Protein AF-A0A4Y2N5B3-F1 (afdb_monomer_lite)

Radius of gyration: 23.6 Å; chains: 1; bounding box: 61×52×52 Å

Secondary structure (DSSP, 8-state):
---S-GGG--TTGGGGGGG-TTS-HHHHHHHHHHHHS---S-SS-SS---SGGGS---THHHHHHT---GGGGS-TTTGGGSHHHHHHHHHHHH----THHHHHHHHHHHHHHHHHHTTTTTHHHHHHHHHHHHHHTTS----

Foldseek 3Di:
DPPPCCVPVALLNLLLVLLDPVADLVLNLLQLVLQPPDDDDDPDDPDDDPDSSSRRHYCVNCVVVVQDPPLSVPRSVCSVVDPSSVVVSVVSVPPPPPCVVVVVVVVVVVVVCVVVVVVPPDDPVVVVVVVVVVVVVPPDDDD

Organism: Araneus ventricosus (NCBI:txid182803)

Sequence (143 aa):
MILYNSWYLSGELAILSLFSNLVPDEQKSRLVLSMKKERSSSHLLEKLPLKLDDLCISHSFFETAKIEDSFLTVPVKDRPETPSYKKAAIFAKNLVCVNDVAEQAVALIKDFNSVTKNEEQSSVTSCRKAQEELQAVQLPNSP

pLDDT: mean 70.93, std 17.59, range [31.31, 94.31]

Structure (mmCIF, N/CA/C/O backbone):
data_AF-A0A4Y2N5B3-F1
#
_entry.id   AF-A0A4Y2N5B3-F1
#
loop_
_atom_site.group_PDB
_atom_site.id
_atom_site.type_symbol
_atom_site.label_atom_id
_atom_site.label_alt_id
_atom_site.label_comp_id
_atom_site.label_asym_id
_atom_site.label_entity_id
_atom_site.label_seq_id
_atom_site.pdbx_PDB_ins_code
_atom_site.Cartn_x
_atom_site.Cartn_y
_atom_site.Cartn_z
_atom_site.occupancy
_atom_site.B_iso_or_equiv
_atom_site.auth_seq_id
_atom_site.auth_comp_id
_atom_site.auth_asym_id
_atom_site.auth_atom_id
_atom_site.pdbx_PDB_model_num
ATOM 1 N N . MET A 1 1 ? -5.496 -3.265 -18.162 1.00 31.31 1 MET A N 1
ATOM 2 C CA . MET A 1 1 ? -4.128 -2.882 -18.567 1.00 31.31 1 MET A CA 1
ATOM 3 C C . MET A 1 1 ? -3.180 -3.424 -17.508 1.00 31.31 1 MET A C 1
ATOM 5 O O . MET A 1 1 ? -3.153 -2.894 -16.407 1.00 31.31 1 MET A O 1
ATOM 9 N N . ILE A 1 2 ? -2.543 -4.565 -17.777 1.00 32.66 2 ILE A N 1
ATOM 10 C CA . ILE A 1 2 ? -1.643 -5.235 -16.828 1.00 32.66 2 ILE A CA 1
ATOM 11 C C . ILE A 1 2 ? -0.268 -4.584 -17.004 1.00 32.66 2 ILE A C 1
ATOM 13 O O . ILE A 1 2 ? 0.316 -4.664 -18.082 1.00 32.66 2 ILE A O 1
ATOM 17 N N . LEU A 1 3 ? 0.185 -3.852 -15.986 1.00 41.88 3 LEU A N 1
ATOM 18 C CA . LEU A 1 3 ? 1.466 -3.142 -15.973 1.00 41.88 3 LEU A CA 1
ATOM 19 C C . LEU A 1 3 ? 2.607 -4.172 -15.969 1.00 41.88 3 LEU A C 1
ATOM 21 O O . LEU A 1 3 ? 2.911 -4.753 -14.936 1.00 41.88 3 LEU A O 1
ATOM 25 N N . TYR A 1 4 ? 3.219 -4.406 -17.131 1.00 40.88 4 TYR A N 1
ATOM 26 C CA . TYR A 1 4 ? 4.270 -5.415 -17.345 1.00 40.88 4 TYR A CA 1
ATOM 27 C C . TYR A 1 4 ? 5.654 -5.041 -16.778 1.00 40.88 4 TYR A C 1
ATOM 29 O O . TYR A 1 4 ? 6.601 -5.801 -16.934 1.00 40.88 4 TYR A O 1
ATOM 37 N N . ASN A 1 5 ? 5.781 -3.896 -16.102 1.00 43.81 5 ASN A N 1
ATOM 38 C CA . ASN A 1 5 ? 7.057 -3.372 -15.616 1.00 43.81 5 ASN A CA 1
ATOM 39 C C . ASN A 1 5 ? 7.008 -3.128 -14.103 1.00 43.81 5 ASN A C 1
ATOM 41 O O . ASN A 1 5 ? 7.141 -2.001 -13.658 1.00 43.81 5 ASN A O 1
ATOM 45 N N . SER A 1 6 ? 6.833 -4.156 -13.272 1.00 49.69 6 SER A N 1
ATOM 46 C CA . SER A 1 6 ? 6.810 -4.004 -11.801 1.00 49.69 6 SER A CA 1
ATOM 47 C C . SER A 1 6 ? 8.160 -3.618 -11.165 1.00 49.69 6 SER A C 1
ATOM 49 O O . SER A 1 6 ? 8.293 -3.666 -9.946 1.00 49.69 6 SER A O 1
ATOM 51 N N . TRP A 1 7 ? 9.160 -3.209 -11.954 1.00 48.06 7 TRP A N 1
ATOM 52 C CA . TRP A 1 7 ? 10.511 -2.852 -11.493 1.00 48.06 7 TRP A CA 1
ATOM 53 C C . TRP A 1 7 ? 10.556 -1.619 -10.578 1.00 48.06 7 TRP A C 1
ATOM 55 O O . TRP A 1 7 ? 11.557 -1.400 -9.907 1.00 48.06 7 TRP A O 1
ATOM 65 N N . TYR A 1 8 ? 9.478 -0.833 -10.521 1.00 51.44 8 TYR A N 1
ATOM 66 C CA . TYR A 1 8 ? 9.355 0.349 -9.662 1.00 51.44 8 TYR A CA 1
ATOM 67 C C . TYR A 1 8 ? 8.476 0.126 -8.425 1.00 51.44 8 TYR A C 1
ATOM 69 O O . TYR A 1 8 ? 8.298 1.049 -7.631 1.00 51.44 8 TYR A O 1
ATOM 77 N N . LEU A 1 9 ? 7.892 -1.065 -8.242 1.00 57.81 9 LEU A N 1
ATOM 78 C CA . LEU A 1 9 ? 7.003 -1.314 -7.111 1.00 57.81 9 LEU A CA 1
ATOM 79 C C . LEU A 1 9 ? 7.839 -1.627 -5.864 1.00 57.81 9 LEU A C 1
ATOM 81 O O . LEU A 1 9 ? 8.093 -2.781 -5.528 1.00 57.81 9 LEU A O 1
ATOM 85 N N . SER A 1 10 ? 8.305 -0.578 -5.188 1.00 68.81 10 SER A N 1
ATOM 86 C CA . SER A 1 10 ? 8.894 -0.719 -3.859 1.00 68.81 10 SER A CA 1
ATOM 87 C C . SER A 1 10 ? 7.814 -1.140 -2.857 1.00 68.81 10 SER A C 1
ATOM 89 O O . SER A 1 10 ? 6.630 -0.829 -3.022 1.00 68.81 10 SER A O 1
ATOM 91 N N . GLY A 1 11 ? 8.222 -1.816 -1.7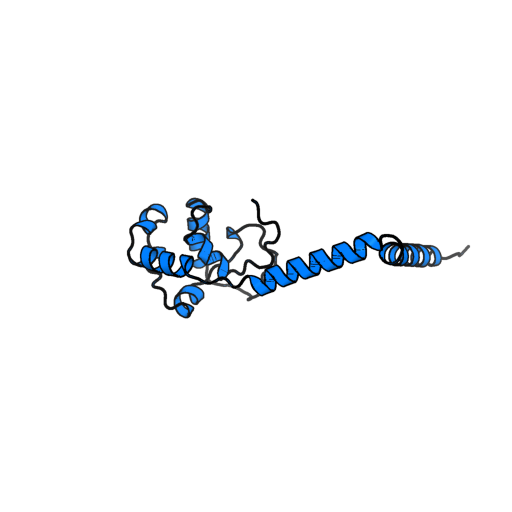79 1.00 68.69 11 GLY A N 1
ATOM 92 C CA . GLY A 1 11 ? 7.321 -2.118 -0.663 1.00 68.69 11 GLY A CA 1
ATOM 93 C C . GLY A 1 11 ? 6.655 -0.864 -0.080 1.00 68.69 11 GLY A C 1
ATOM 94 O O . GLY A 1 11 ? 5.549 -0.940 0.438 1.00 68.69 11 GLY A O 1
ATOM 95 N N . GLU A 1 12 ? 7.268 0.312 -0.226 1.00 73.50 12 GLU A N 1
ATOM 96 C CA . GLU A 1 12 ? 6.664 1.575 0.209 1.00 73.50 12 GLU A CA 1
ATOM 97 C C . GLU A 1 12 ? 5.531 2.035 -0.715 1.00 73.50 12 GLU A C 1
ATOM 99 O O . GLU A 1 12 ? 4.475 2.441 -0.235 1.00 73.50 12 GLU A O 1
ATOM 104 N N . LEU A 1 13 ? 5.686 1.905 -2.037 1.00 77.12 13 LEU A N 1
ATOM 105 C CA . LEU A 1 13 ? 4.632 2.268 -2.994 1.00 77.12 13 LEU A CA 1
ATOM 106 C C . LEU A 1 13 ? 3.497 1.243 -3.038 1.00 77.12 13 LEU A C 1
ATOM 108 O O . LEU A 1 13 ? 2.354 1.600 -3.332 1.00 77.12 13 LEU A O 1
ATOM 112 N N . ALA A 1 14 ? 3.773 -0.017 -2.690 1.00 81.12 14 ALA A N 1
ATOM 113 C CA . ALA A 1 14 ? 2.748 -1.050 -2.571 1.00 81.12 14 ALA A CA 1
ATOM 114 C C . ALA A 1 14 ? 1.647 -0.669 -1.565 1.00 81.12 14 ALA A C 1
ATOM 116 O O . ALA A 1 14 ? 0.507 -1.092 -1.731 1.00 81.12 14 ALA A O 1
ATOM 117 N N . ILE A 1 15 ? 1.923 0.200 -0.588 1.00 86.25 15 ILE A N 1
ATOM 118 C CA . ILE A 1 15 ? 0.924 0.705 0.371 1.00 86.25 15 ILE A CA 1
ATOM 119 C C . ILE A 1 15 ? -0.189 1.497 -0.317 1.00 86.25 15 ILE A C 1
ATOM 121 O O . ILE A 1 15 ? -1.348 1.409 0.092 1.00 86.25 15 ILE A O 1
ATOM 125 N N . LEU A 1 16 ? 0.116 2.211 -1.404 1.00 87.06 16 LEU A N 1
ATOM 126 C CA . LEU A 1 16 ? -0.881 2.988 -2.147 1.00 87.06 16 LEU A CA 1
ATOM 127 C C . LEU A 1 16 ? -1.988 2.101 -2.738 1.00 87.06 16 LEU A C 1
ATOM 129 O O . LEU A 1 16 ? -3.115 2.551 -2.948 1.00 87.06 16 LEU A O 1
ATOM 133 N N . SER A 1 17 ? -1.698 0.814 -2.938 1.00 88.38 17 SER A N 1
ATOM 134 C CA . SER A 1 17 ? -2.665 -0.180 -3.406 1.00 88.38 17 SER A CA 1
ATOM 135 C C . SER A 1 17 ? -3.860 -0.362 -2.452 1.00 88.38 17 SER A C 1
ATOM 137 O O . SER A 1 17 ? -4.954 -0.709 -2.904 1.00 88.38 17 SER A O 1
ATOM 139 N N . LEU A 1 18 ? -3.703 -0.036 -1.160 1.00 89.19 18 LEU A N 1
ATOM 140 C CA . LEU A 1 18 ? -4.782 -0.063 -0.162 1.00 89.19 18 LEU A CA 1
ATOM 141 C C . LEU A 1 18 ? -5.915 0.925 -0.486 1.00 89.19 18 LEU A C 1
ATOM 143 O O . LEU A 1 18 ? -7.059 0.715 -0.070 1.00 89.19 18 LEU A O 1
ATOM 147 N N . PHE A 1 19 ? -5.609 1.977 -1.245 1.00 90.12 19 PHE A N 1
ATOM 148 C CA . PHE A 1 19 ? -6.553 3.019 -1.656 1.00 90.12 19 PHE A CA 1
ATOM 149 C C . PHE A 1 19 ? -7.079 2.818 -3.082 1.00 90.12 19 PHE A C 1
ATOM 151 O O . PHE A 1 19 ? -7.905 3.594 -3.555 1.00 90.12 19 PHE A O 1
ATOM 158 N N . SER A 1 20 ? -6.620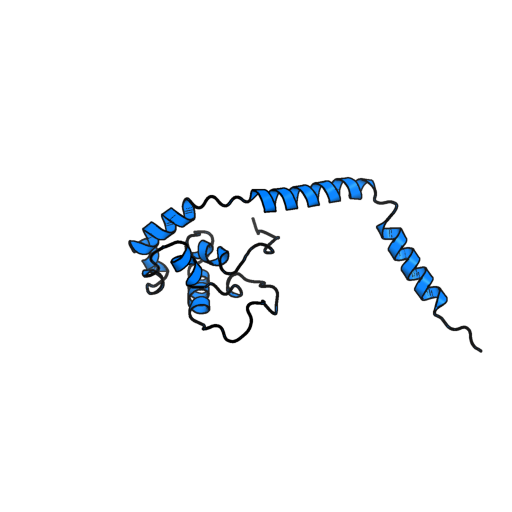 1.776 -3.781 1.00 87.25 20 SER A N 1
ATOM 159 C CA . SER A 1 20 ? -7.042 1.488 -5.150 1.00 87.25 20 SER A CA 1
ATOM 160 C C . SER A 1 20 ? -8.317 0.648 -5.186 1.00 87.25 20 SER A C 1
ATOM 162 O O . SER A 1 20 ? -8.432 -0.376 -4.510 1.00 87.25 20 SER A O 1
ATOM 164 N N . ASN A 1 21 ? -9.257 1.031 -6.051 1.00 86.81 21 ASN A N 1
ATOM 165 C CA . ASN A 1 21 ? -10.452 0.232 -6.348 1.00 86.81 21 ASN A CA 1
ATOM 166 C C . ASN A 1 21 ? -10.150 -0.965 -7.266 1.00 86.81 21 ASN A C 1
ATOM 168 O O . ASN A 1 21 ? -10.997 -1.835 -7.435 1.00 86.81 21 ASN A O 1
ATOM 172 N N . LEU A 1 22 ? -8.954 -1.016 -7.864 1.00 86.25 22 LEU A N 1
ATOM 173 C CA . LEU A 1 22 ? -8.536 -2.102 -8.758 1.00 86.25 22 LEU A CA 1
ATOM 174 C C . LEU A 1 22 ? -7.992 -3.319 -8.003 1.00 86.25 22 LEU A C 1
ATOM 176 O O . LEU A 1 22 ? -7.797 -4.373 -8.601 1.00 86.25 22 LEU A O 1
ATOM 180 N N . VAL A 1 23 ? -7.716 -3.168 -6.706 1.00 86.75 23 VAL A N 1
ATOM 181 C CA . VAL A 1 23 ? -7.156 -4.224 -5.863 1.00 86.75 23 VAL A CA 1
ATOM 182 C C . VAL A 1 23 ? -8.283 -4.814 -5.014 1.00 86.75 23 VAL A C 1
ATOM 184 O O . VAL A 1 23 ? -8.893 -4.073 -4.236 1.00 86.75 23 VAL A O 1
ATOM 187 N N . PRO A 1 24 ? -8.577 -6.120 -5.137 1.00 88.94 24 PRO A N 1
ATOM 188 C CA . PRO A 1 24 ? -9.611 -6.775 -4.344 1.00 88.94 24 PRO A CA 1
ATOM 189 C C . PRO A 1 24 ? -9.326 -6.715 -2.839 1.00 88.94 24 PRO A C 1
ATOM 191 O O . PRO A 1 24 ? -8.173 -6.759 -2.404 1.00 88.94 24 PRO A O 1
ATOM 194 N N . ASP A 1 25 ? -10.383 -6.702 -2.028 1.00 90.25 25 ASP A N 1
ATOM 195 C CA . ASP A 1 25 ? -10.273 -6.600 -0.566 1.00 90.25 25 ASP A CA 1
ATOM 196 C C . ASP A 1 25 ? -9.494 -7.753 0.073 1.00 90.25 25 ASP A C 1
ATOM 198 O O . ASP A 1 25 ? -8.800 -7.567 1.075 1.00 90.25 25 ASP A O 1
ATOM 202 N N . GLU A 1 26 ? -9.565 -8.944 -0.521 1.00 90.12 26 GLU A N 1
ATOM 203 C CA . GLU A 1 26 ? -8.792 -10.104 -0.077 1.00 90.12 26 GLU A CA 1
ATOM 204 C C . GLU A 1 26 ? -7.284 -9.843 -0.209 1.00 90.12 26 GLU A C 1
ATOM 206 O O . GLU A 1 26 ? -6.513 -10.099 0.714 1.00 90.12 26 GLU A O 1
ATOM 211 N N . GLN A 1 27 ? -6.871 -9.241 -1.324 1.00 87.56 27 GLN A N 1
ATOM 212 C CA . GLN A 1 27 ? -5.480 -8.898 -1.595 1.00 87.56 27 GLN A CA 1
ATOM 213 C C . GLN A 1 27 ? -5.000 -7.759 -0.684 1.00 87.56 27 GLN A C 1
ATOM 215 O O . GLN A 1 27 ? -3.931 -7.851 -0.086 1.00 87.56 27 GLN A O 1
ATOM 220 N N . LYS A 1 28 ? -5.837 -6.736 -0.458 1.00 89.81 28 LYS A N 1
ATOM 221 C CA . LYS A 1 28 ? -5.564 -5.680 0.539 1.00 89.81 28 LYS A CA 1
ATOM 222 C C . LYS A 1 28 ? -5.398 -6.250 1.949 1.00 89.81 28 LYS A C 1
ATOM 224 O O . LYS A 1 28 ? -4.552 -5.783 2.708 1.00 89.81 28 LYS A O 1
ATOM 229 N N . SER A 1 29 ? -6.199 -7.254 2.307 1.00 89.62 29 SER A N 1
ATOM 230 C CA . SER A 1 29 ? -6.115 -7.920 3.611 1.00 89.62 29 SER A CA 1
ATOM 231 C C . SER A 1 29 ? -4.786 -8.655 3.765 1.00 89.62 29 SER A C 1
ATOM 233 O O . SER A 1 29 ? -4.116 -8.485 4.782 1.00 89.62 29 SER A O 1
ATOM 235 N N . ARG A 1 30 ? -4.369 -9.417 2.744 1.00 87.62 30 ARG A N 1
ATOM 236 C CA . ARG A 1 30 ? -3.075 -10.121 2.735 1.00 87.62 30 ARG A CA 1
ATOM 237 C C . ARG A 1 30 ? -1.893 -9.161 2.815 1.00 87.62 30 ARG A C 1
ATOM 239 O O . ARG A 1 30 ? -0.958 -9.432 3.562 1.00 87.62 30 ARG A O 1
ATOM 246 N N . LEU A 1 31 ? -1.977 -8.016 2.143 1.00 86.44 31 LEU A N 1
ATOM 247 C CA . LEU A 1 31 ? -0.956 -6.974 2.216 1.00 86.44 31 LEU A CA 1
ATOM 248 C C . LEU A 1 31 ? -0.823 -6.382 3.632 1.00 86.44 31 LEU A C 1
ATOM 250 O O . LEU A 1 31 ? 0.276 -6.225 4.146 1.00 86.44 31 LEU A O 1
ATOM 254 N N . VAL A 1 32 ? -1.933 -6.110 4.328 1.00 87.38 32 VAL A N 1
ATOM 255 C CA . VAL A 1 32 ? -1.860 -5.655 5.733 1.00 87.38 32 VAL A CA 1
ATOM 256 C C . VAL A 1 32 ? -1.362 -6.759 6.671 1.00 87.38 32 VAL A C 1
ATOM 258 O O . VAL A 1 32 ? -0.698 -6.474 7.664 1.00 87.38 32 VAL A O 1
ATOM 261 N N . LEU A 1 33 ? -1.640 -8.027 6.370 1.00 85.44 33 LEU A N 1
ATOM 262 C CA . LEU A 1 33 ? -1.070 -9.141 7.129 1.00 85.44 33 LEU A CA 1
ATOM 263 C C . LEU A 1 33 ? 0.445 -9.262 6.921 1.00 85.44 33 LEU A C 1
ATOM 265 O O . LEU A 1 33 ? 1.152 -9.521 7.895 1.00 85.44 33 LEU A O 1
ATOM 269 N N . SER A 1 34 ? 0.951 -9.035 5.703 1.00 80.31 34 SER A N 1
ATOM 270 C CA . SER A 1 34 ? 2.397 -9.044 5.438 1.00 80.31 34 SER A CA 1
ATOM 271 C C . SER A 1 34 ? 3.120 -7.920 6.187 1.00 80.31 34 SER A C 1
ATOM 273 O O . SER A 1 34 ? 4.231 -8.134 6.657 1.00 80.31 34 SER A O 1
ATOM 275 N N . MET A 1 35 ? 2.448 -6.786 6.416 1.00 78.50 35 MET A N 1
ATOM 276 C CA . MET A 1 35 ? 2.935 -5.672 7.243 1.00 78.50 35 MET A CA 1
ATOM 277 C C . MET A 1 35 ? 3.217 -6.055 8.701 1.00 78.50 35 MET A C 1
ATOM 279 O O . MET A 1 35 ? 4.180 -5.581 9.296 1.00 78.50 35 MET A O 1
ATOM 283 N N . LYS A 1 36 ? 2.362 -6.904 9.289 1.00 70.44 36 LYS A N 1
ATOM 284 C CA . LYS A 1 36 ? 2.475 -7.344 10.692 1.00 70.44 36 LYS A CA 1
ATOM 285 C C . LYS A 1 36 ? 3.562 -8.394 10.897 1.00 70.44 36 LYS A C 1
ATOM 287 O O . LYS A 1 36 ? 3.928 -8.683 12.034 1.00 70.44 36 LYS A O 1
ATOM 292 N N . LYS A 1 37 ? 4.038 -9.011 9.816 1.00 68.62 37 LYS A N 1
ATOM 293 C CA . LYS A 1 37 ? 5.086 -10.021 9.874 1.00 68.62 37 LYS A CA 1
ATOM 294 C C . LYS A 1 37 ? 6.424 -9.300 10.028 1.00 68.62 37 LYS A C 1
ATOM 296 O O . LYS A 1 37 ? 6.984 -8.788 9.066 1.00 68.62 37 LYS A O 1
ATOM 301 N N . GLU A 1 38 ? 6.889 -9.221 11.269 1.00 52.25 38 GLU A N 1
ATOM 302 C CA . GLU A 1 38 ? 8.126 -8.545 11.649 1.00 52.25 38 GLU A CA 1
ATOM 303 C C . GLU A 1 38 ? 9.323 -9.030 10.811 1.00 52.25 38 GLU A C 1
ATOM 305 O O . GLU A 1 38 ? 9.489 -10.229 10.554 1.00 52.25 38 GLU A O 1
ATOM 310 N N . ARG A 1 39 ? 10.143 -8.074 10.351 1.00 55.25 39 ARG A N 1
ATOM 311 C CA . ARG A 1 39 ? 11.315 -8.322 9.503 1.00 55.25 39 ARG A CA 1
ATOM 312 C C . ARG A 1 39 ? 12.335 -9.173 10.253 1.00 55.25 39 ARG A C 1
ATOM 314 O O . ARG A 1 39 ? 13.141 -8.664 11.023 1.00 55.25 39 ARG A O 1
ATOM 321 N N . SER A 1 40 ? 12.365 -10.460 9.949 1.00 46.00 40 SER A N 1
ATOM 322 C CA . SER A 1 40 ? 13.562 -11.275 10.122 1.00 46.00 40 SER A CA 1
ATOM 323 C C . SER A 1 40 ? 14.323 -11.238 8.797 1.00 46.00 40 SER A C 1
ATOM 325 O O . SER A 1 40 ? 13.839 -11.740 7.791 1.00 46.00 40 SER A O 1
ATOM 327 N N . SER A 1 41 ? 15.512 -10.634 8.814 1.00 47.25 41 SER A N 1
ATOM 328 C CA . SER A 1 41 ? 16.539 -10.621 7.757 1.00 47.25 41 SER A CA 1
ATOM 329 C C . SER A 1 41 ? 16.322 -9.740 6.506 1.00 47.25 41 SER A C 1
ATOM 331 O O . SER A 1 41 ? 15.366 -9.882 5.756 1.00 47.25 41 SER A O 1
ATOM 333 N N . SER A 1 42 ? 17.316 -8.862 6.300 1.00 46.47 42 SER A N 1
ATOM 334 C CA . SER A 1 42 ? 17.760 -8.202 5.057 1.00 46.47 42 SER A CA 1
ATOM 335 C C . SER A 1 42 ? 16.800 -7.242 4.338 1.00 46.47 42 SER A C 1
ATOM 337 O O . SER A 1 42 ? 15.754 -7.608 3.824 1.00 46.47 42 SER A O 1
ATOM 339 N N . HIS A 1 43 ? 17.244 -5.993 4.161 1.00 51.06 43 HIS A N 1
ATOM 340 C CA . HIS A 1 43 ? 16.609 -4.975 3.307 1.00 51.06 43 HIS A CA 1
ATOM 341 C C . HIS A 1 43 ? 16.624 -5.313 1.801 1.00 51.06 43 HIS A C 1
ATOM 343 O O . HIS A 1 43 ? 16.154 -4.522 0.985 1.00 51.06 43 HIS A O 1
ATOM 349 N N . LEU A 1 44 ? 17.175 -6.469 1.429 1.00 52.62 44 LEU A N 1
ATOM 350 C CA . LEU A 1 44 ? 17.250 -6.962 0.065 1.00 52.62 44 LEU A CA 1
ATOM 351 C C . LEU A 1 44 ? 16.218 -8.069 -0.113 1.00 52.62 44 LEU A C 1
ATOM 353 O O . LEU A 1 44 ? 16.261 -9.087 0.573 1.00 52.62 44 LEU A O 1
ATOM 357 N N . LEU A 1 45 ? 15.302 -7.866 -1.058 1.00 57.44 45 LEU A N 1
ATOM 358 C CA . LEU A 1 45 ? 14.452 -8.938 -1.553 1.00 57.44 45 LEU A CA 1
ATOM 359 C C . LEU A 1 45 ? 15.361 -9.991 -2.200 1.00 57.44 45 LEU A C 1
ATOM 361 O O . LEU A 1 45 ? 15.926 -9.751 -3.264 1.00 57.44 45 LEU A O 1
ATOM 365 N N . GLU A 1 46 ? 15.507 -11.157 -1.566 1.00 58.34 46 GLU A N 1
ATOM 366 C CA . GLU A 1 46 ? 16.273 -12.284 -2.130 1.00 58.34 46 GLU A CA 1
ATOM 367 C C . GLU A 1 46 ? 15.680 -12.784 -3.457 1.00 58.34 46 GLU A C 1
ATOM 369 O O . GLU A 1 46 ? 16.356 -13.445 -4.245 1.00 58.34 46 GLU A O 1
ATOM 374 N N . LYS A 1 47 ? 14.401 -12.481 -3.707 1.00 62.88 47 LYS A N 1
ATOM 375 C CA . LYS A 1 47 ? 13.663 -12.857 -4.912 1.00 62.88 47 LYS A CA 1
ATOM 376 C C . LYS A 1 47 ? 12.848 -11.678 -5.422 1.00 62.88 47 LYS A C 1
ATOM 378 O O . LYS A 1 47 ? 12.266 -10.933 -4.639 1.00 62.88 47 LYS A O 1
ATOM 383 N N . LEU A 1 48 ? 12.770 -11.555 -6.745 1.00 64.88 48 LEU A N 1
ATOM 384 C CA . LEU A 1 48 ? 11.879 -10.601 -7.397 1.00 64.88 48 LEU A CA 1
ATOM 385 C C . LEU A 1 48 ? 10.421 -10.886 -6.984 1.00 64.88 48 LEU A C 1
ATOM 387 O O . LEU A 1 48 ? 9.981 -12.032 -7.106 1.00 64.88 48 LEU A O 1
ATOM 391 N N . PRO A 1 49 ? 9.675 -9.874 -6.511 1.00 66.88 49 PRO A N 1
ATOM 392 C CA . PRO A 1 49 ? 8.277 -10.036 -6.145 1.00 66.88 49 PRO A CA 1
ATOM 393 C C . PRO A 1 49 ? 7.460 -10.279 -7.417 1.00 66.88 49 PRO A C 1
ATOM 395 O O . PRO A 1 49 ? 7.515 -9.495 -8.366 1.00 66.88 49 PRO A O 1
ATOM 398 N N . LEU A 1 50 ? 6.720 -11.387 -7.452 1.00 68.44 50 LEU A N 1
ATOM 399 C CA . LEU A 1 50 ? 5.886 -11.774 -8.595 1.00 68.44 50 LEU A CA 1
ATOM 400 C C . LEU A 1 50 ? 4.430 -11.345 -8.391 1.00 68.44 50 LEU A C 1
ATOM 402 O O . LEU A 1 50 ? 3.676 -11.195 -9.353 1.00 68.44 50 LEU A O 1
ATOM 406 N N . LYS A 1 51 ? 4.026 -11.156 -7.134 1.00 72.62 51 LYS A N 1
ATOM 407 C CA . LYS A 1 51 ? 2.693 -10.729 -6.714 1.00 72.62 51 LYS A CA 1
ATOM 408 C C . LYS A 1 51 ? 2.799 -9.526 -5.784 1.00 72.62 51 LYS A C 1
ATOM 410 O O . LYS A 1 51 ? 3.788 -9.347 -5.086 1.00 72.62 51 LYS A O 1
ATOM 415 N N . LEU A 1 52 ? 1.728 -8.734 -5.718 1.00 72.69 52 LEU A N 1
ATOM 416 C CA . LEU A 1 52 ? 1.625 -7.618 -4.767 1.00 72.69 52 LEU A CA 1
ATOM 417 C C . LEU A 1 52 ? 1.818 -8.086 -3.317 1.00 72.69 52 LEU A C 1
ATOM 419 O O . LEU A 1 52 ? 2.388 -7.368 -2.513 1.00 72.69 52 LEU A O 1
ATOM 423 N N . ASP A 1 53 ? 1.367 -9.301 -3.008 1.00 72.06 53 ASP A N 1
ATOM 424 C CA . ASP A 1 53 ? 1.448 -9.885 -1.668 1.00 72.06 53 ASP A CA 1
ATOM 425 C C . ASP A 1 53 ? 2.893 -10.251 -1.279 1.00 72.06 53 ASP A C 1
ATOM 427 O O . ASP A 1 53 ? 3.193 -10.381 -0.093 1.00 72.06 53 ASP A O 1
ATOM 431 N N . ASP A 1 54 ? 3.787 -10.377 -2.269 1.00 72.06 54 ASP A N 1
ATOM 432 C CA . ASP A 1 54 ? 5.223 -10.588 -2.057 1.00 72.06 54 ASP A CA 1
ATOM 433 C C . ASP A 1 54 ? 5.929 -9.280 -1.661 1.00 72.06 54 ASP A C 1
ATOM 435 O O . ASP A 1 54 ? 7.077 -9.295 -1.216 1.00 72.06 54 ASP A O 1
ATOM 439 N N . LEU A 1 55 ? 5.257 -8.133 -1.822 1.00 73.38 55 LEU A N 1
ATOM 440 C CA . LEU A 1 55 ? 5.775 -6.845 -1.389 1.00 73.38 55 LEU A CA 1
ATOM 441 C C . LEU A 1 55 ? 5.481 -6.660 0.093 1.00 73.38 55 LEU A C 1
ATOM 443 O O . LEU A 1 55 ? 4.339 -6.512 0.531 1.00 73.38 55 LEU A O 1
ATOM 447 N N . CYS A 1 56 ? 6.552 -6.637 0.874 1.00 68.94 56 CYS A N 1
ATOM 448 C CA . CYS A 1 56 ? 6.483 -6.291 2.281 1.00 68.94 56 CYS A CA 1
ATOM 449 C C . CYS A 1 56 ? 6.252 -4.786 2.422 1.00 68.94 56 CYS A C 1
ATOM 451 O O . CYS A 1 56 ? 7.153 -3.981 2.165 1.00 68.94 56 CYS A O 1
ATOM 453 N N . ILE A 1 57 ? 5.050 -4.417 2.852 1.00 76.88 57 ILE A N 1
ATOM 454 C CA . ILE A 1 57 ? 4.722 -3.044 3.226 1.00 76.88 57 ILE A CA 1
ATOM 455 C C . ILE A 1 57 ? 5.161 -2.756 4.671 1.00 76.88 57 ILE A C 1
ATOM 457 O O . ILE A 1 57 ? 5.269 -3.666 5.488 1.00 76.88 57 ILE A O 1
ATOM 461 N N . SER A 1 58 ? 5.438 -1.492 4.993 1.00 77.38 58 SER A N 1
ATOM 462 C CA . SER A 1 58 ? 6.009 -1.063 6.280 1.00 77.38 58 SER A CA 1
ATOM 463 C C . SER A 1 58 ? 5.232 0.110 6.879 1.00 77.38 58 SER A C 1
ATOM 465 O O . SER A 1 58 ? 4.736 0.961 6.141 1.00 77.38 58 SER A O 1
ATOM 467 N N . HIS A 1 59 ? 5.173 0.197 8.216 1.00 81.06 59 HIS A N 1
ATOM 468 C CA . HIS A 1 59 ? 4.567 1.341 8.923 1.00 81.06 59 HIS A CA 1
ATOM 469 C C . HIS A 1 59 ? 5.321 2.651 8.667 1.00 81.06 59 HIS A C 1
ATOM 471 O O . HIS A 1 59 ? 4.715 3.721 8.695 1.00 81.06 59 HIS A O 1
ATOM 477 N N . SER A 1 60 ? 6.605 2.564 8.300 1.00 80.38 60 SER A N 1
ATOM 478 C CA . SER A 1 60 ? 7.466 3.717 8.009 1.00 80.38 60 SER A CA 1
ATOM 479 C C . SER A 1 60 ? 6.875 4.695 6.992 1.00 80.38 60 SER A C 1
ATOM 481 O O . SER A 1 60 ? 7.118 5.895 7.093 1.00 80.38 60 SER A O 1
ATOM 483 N N . PHE A 1 61 ? 6.071 4.226 6.033 1.00 83.00 61 PHE A N 1
ATOM 484 C CA . PHE A 1 61 ? 5.395 5.108 5.079 1.00 83.00 61 PHE A CA 1
ATOM 485 C C . PHE A 1 61 ? 4.411 6.055 5.773 1.00 83.00 61 PHE A C 1
ATOM 487 O O . PHE A 1 61 ? 4.416 7.253 5.498 1.00 83.00 61 PHE A O 1
ATOM 494 N N . PHE A 1 62 ? 3.587 5.535 6.687 1.00 86.81 62 PHE A N 1
ATOM 495 C CA . PHE A 1 62 ? 2.594 6.329 7.410 1.00 86.81 62 PHE A CA 1
ATOM 496 C C . PHE A 1 62 ? 3.267 7.312 8.370 1.00 86.81 62 PHE A C 1
ATOM 498 O O . PHE A 1 62 ? 2.872 8.475 8.425 1.00 86.81 62 PHE A O 1
ATOM 505 N N . GLU A 1 63 ? 4.340 6.884 9.038 1.00 85.88 63 GLU A N 1
ATOM 506 C CA . GLU A 1 63 ? 5.169 7.749 9.885 1.00 85.88 63 GLU A CA 1
ATOM 507 C C . GLU A 1 63 ? 5.808 8.889 9.076 1.00 85.88 63 GLU A C 1
ATOM 509 O O . GLU A 1 63 ? 5.671 10.062 9.430 1.00 85.88 63 GLU A O 1
ATOM 514 N N . THR A 1 64 ? 6.445 8.560 7.947 1.00 83.81 64 THR A N 1
ATOM 515 C CA . THR A 1 64 ? 7.125 9.534 7.075 1.00 83.81 64 THR A CA 1
ATOM 516 C C . THR A 1 64 ? 6.136 10.521 6.461 1.00 83.81 64 THR A C 1
ATOM 518 O O . THR A 1 64 ? 6.390 11.725 6.429 1.00 83.81 64 THR A O 1
ATOM 521 N N . ALA A 1 65 ? 4.979 10.031 6.013 1.00 83.56 65 ALA A N 1
ATOM 522 C CA . ALA A 1 65 ? 3.925 10.855 5.434 1.00 83.56 65 ALA A CA 1
ATOM 523 C C . ALA A 1 65 ? 3.064 11.580 6.488 1.00 83.56 65 ALA A C 1
ATOM 525 O O . ALA A 1 65 ? 2.207 12.384 6.119 1.00 83.56 65 ALA A O 1
ATOM 526 N N . LYS A 1 66 ? 3.282 11.320 7.788 1.00 87.94 66 LYS A N 1
ATOM 527 C CA . LYS A 1 66 ? 2.471 11.826 8.913 1.00 87.94 66 LYS A CA 1
ATOM 528 C C . LYS A 1 66 ? 0.975 11.536 8.743 1.00 87.94 66 LYS A C 1
ATOM 530 O O . LYS A 1 66 ? 0.123 12.385 9.013 1.00 87.94 66 LYS A O 1
ATOM 535 N N . ILE A 1 67 ? 0.662 10.332 8.273 1.00 90.31 67 ILE A N 1
ATOM 536 C CA . ILE A 1 67 ? -0.701 9.845 8.065 1.00 90.31 67 ILE A CA 1
ATOM 537 C C . ILE A 1 67 ? -1.088 8.953 9.238 1.00 90.31 67 ILE A C 1
ATOM 539 O O . ILE A 1 67 ? -0.334 8.076 9.642 1.00 90.31 67 ILE A O 1
ATOM 543 N N . GLU A 1 68 ? -2.297 9.151 9.752 1.00 91.12 68 GLU A N 1
ATOM 544 C CA . GLU A 1 68 ? -2.873 8.271 10.763 1.00 91.12 68 GLU A CA 1
ATOM 545 C C . GLU A 1 68 ? -3.212 6.896 10.160 1.00 91.12 68 GLU A C 1
ATOM 547 O O . GLU A 1 68 ? -3.966 6.805 9.188 1.00 91.12 68 GLU A O 1
ATOM 552 N N . ASP A 1 69 ? -2.701 5.824 10.761 1.00 89.94 69 ASP A N 1
ATOM 553 C CA . ASP A 1 69 ? -2.822 4.445 10.276 1.00 89.94 69 ASP A CA 1
ATOM 554 C C . ASP A 1 69 ? -3.788 3.578 11.110 1.00 89.94 69 ASP A C 1
ATOM 556 O O . ASP A 1 69 ? -3.878 2.364 10.921 1.00 89.94 69 ASP A O 1
ATOM 560 N N . SER A 1 70 ? -4.588 4.200 11.984 1.00 91.69 70 SER A N 1
ATOM 561 C CA . SER A 1 70 ? -5.552 3.523 12.869 1.00 91.69 70 SER A CA 1
ATOM 562 C C . SER A 1 70 ? -6.537 2.610 12.120 1.00 91.69 70 SER A C 1
ATOM 564 O O . SER A 1 70 ? -6.945 1.564 12.637 1.00 91.69 70 SER A O 1
ATOM 566 N N . PHE A 1 71 ? -6.851 2.933 10.860 1.00 92.19 71 PHE A N 1
ATOM 567 C CA . PHE A 1 71 ? -7.706 2.128 9.981 1.00 92.19 71 PHE A CA 1
ATOM 568 C C . PHE A 1 71 ? -7.127 0.743 9.643 1.00 92.19 71 PHE A C 1
ATOM 570 O O . PHE A 1 71 ? -7.870 -0.143 9.216 1.00 92.19 71 PHE A O 1
ATOM 577 N N . LEU A 1 72 ? -5.822 0.511 9.823 1.00 90.00 72 LEU A N 1
ATOM 578 C CA . LEU A 1 72 ? -5.201 -0.795 9.570 1.00 90.00 72 LEU A CA 1
ATOM 579 C C . LEU A 1 72 ? -5.710 -1.879 10.530 1.00 90.00 72 LEU A C 1
ATOM 581 O O . LEU A 1 72 ? -5.692 -3.062 10.180 1.00 90.00 72 LEU A O 1
ATOM 585 N N . THR A 1 73 ? -6.204 -1.481 11.705 1.00 89.56 73 THR A N 1
ATOM 586 C CA . THR A 1 73 ? -6.807 -2.385 12.700 1.00 89.56 73 THR A CA 1
ATOM 587 C C . THR A 1 73 ? -8.236 -2.805 12.345 1.00 89.56 73 THR A C 1
ATOM 589 O O . THR A 1 73 ? -8.726 -3.810 12.856 1.00 89.56 73 THR A O 1
ATOM 592 N N . VAL A 1 74 ? -8.883 -2.077 11.433 1.00 91.88 74 VAL A N 1
ATOM 593 C CA . VAL A 1 74 ? -10.274 -2.279 11.018 1.00 91.88 74 VAL A CA 1
ATOM 594 C C . VAL A 1 74 ? -10.338 -3.236 9.813 1.00 91.88 74 VAL A C 1
ATOM 596 O O . VAL A 1 74 ? -9.444 -3.191 8.949 1.00 91.88 74 VAL A O 1
ATOM 599 N N . PRO A 1 75 ? -11.372 -4.101 9.712 1.00 90.56 75 PRO A N 1
ATOM 600 C CA . PRO A 1 75 ? -11.585 -4.954 8.544 1.00 90.56 75 PRO A CA 1
ATOM 601 C C . PRO A 1 75 ? -11.640 -4.149 7.244 1.00 90.56 75 PRO A C 1
ATOM 603 O O . PRO A 1 75 ? -12.221 -3.069 7.203 1.00 90.56 75 PRO A O 1
ATOM 606 N N . VAL A 1 76 ? -11.068 -4.686 6.158 1.00 90.25 76 VAL A N 1
ATOM 607 C CA . VAL A 1 76 ? -10.928 -3.961 4.877 1.00 90.25 76 VAL A CA 1
ATOM 608 C C . VAL A 1 76 ? -12.254 -3.401 4.360 1.00 90.25 76 VAL A C 1
ATOM 610 O O . VAL A 1 76 ? -12.273 -2.280 3.861 1.00 90.25 76 VAL A O 1
ATOM 613 N N . LYS A 1 77 ? -13.348 -4.144 4.545 1.00 90.44 77 LYS A N 1
ATOM 614 C CA . LYS A 1 77 ? -14.698 -3.756 4.115 1.00 90.44 77 LYS A CA 1
ATOM 615 C C . LYS A 1 77 ? -15.215 -2.493 4.805 1.00 90.44 77 LYS A C 1
ATOM 617 O O . LYS A 1 77 ? -15.917 -1.712 4.178 1.00 90.44 77 LYS A O 1
ATOM 622 N N . ASP A 1 78 ? -14.823 -2.280 6.059 1.00 92.06 78 ASP A N 1
ATOM 623 C CA . ASP A 1 78 ? -15.320 -1.180 6.890 1.00 92.06 78 ASP A CA 1
ATOM 624 C C . ASP A 1 78 ? -14.373 0.034 6.865 1.00 92.06 78 ASP A C 1
ATOM 626 O O . ASP A 1 78 ? -14.729 1.129 7.302 1.00 92.06 78 ASP A O 1
ATOM 630 N N . ARG A 1 79 ? -13.161 -0.124 6.311 1.00 91.38 79 ARG A N 1
ATOM 631 C CA . ARG A 1 79 ? -12.164 0.956 6.197 1.00 91.38 79 ARG A CA 1
ATOM 632 C C . ARG A 1 79 ? -12.680 2.200 5.483 1.00 91.38 79 ARG A C 1
ATOM 634 O O . ARG A 1 79 ? -12.407 3.277 6.015 1.00 91.38 79 ARG A O 1
ATOM 641 N N . PRO A 1 80 ? -13.422 2.110 4.358 1.00 91.56 80 PRO A N 1
ATOM 642 C CA . PRO A 1 80 ? -13.944 3.286 3.670 1.00 91.56 80 PRO A CA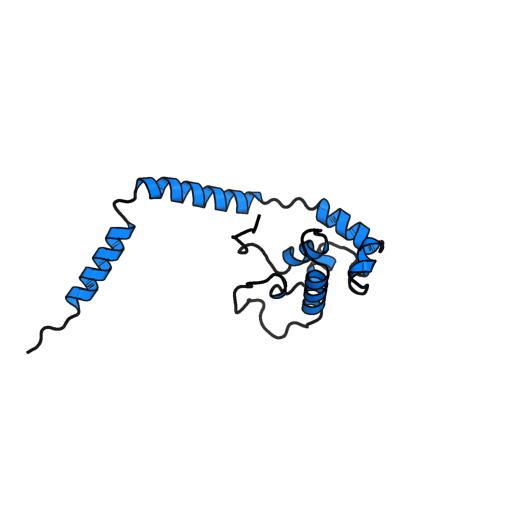 1
ATOM 643 C C . PRO A 1 80 ? -14.751 4.218 4.567 1.00 91.56 80 PRO A C 1
ATOM 645 O O . PRO A 1 80 ? -14.786 5.411 4.285 1.00 91.56 80 PRO A O 1
ATOM 648 N N . GLU A 1 81 ? -15.334 3.715 5.660 1.00 92.56 81 GLU A N 1
ATOM 649 C CA . GLU A 1 81 ? -16.113 4.524 6.596 1.00 92.56 81 GLU A CA 1
ATOM 650 C C . GLU A 1 81 ? -15.293 5.202 7.688 1.00 92.56 81 GLU A C 1
ATOM 652 O O . GLU A 1 81 ? -15.741 6.188 8.281 1.00 92.56 81 GLU A O 1
ATOM 657 N N . THR A 1 82 ? -14.062 4.751 7.913 1.00 94.00 82 THR A N 1
ATOM 658 C CA . THR A 1 82 ? -13.218 5.290 8.979 1.00 94.00 82 THR A CA 1
ATOM 659 C C . THR A 1 82 ? -12.661 6.676 8.616 1.00 94.00 82 THR A C 1
ATOM 661 O O . THR A 1 82 ? -12.200 6.893 7.488 1.00 94.00 82 THR A O 1
ATOM 664 N N . PRO A 1 83 ? -12.646 7.640 9.558 1.00 94.19 83 PRO A N 1
ATOM 665 C CA . PRO A 1 83 ? -12.094 8.971 9.304 1.00 94.19 83 PRO A CA 1
ATOM 666 C C . PRO A 1 83 ? -10.614 8.957 8.899 1.00 94.19 83 PRO A C 1
ATOM 668 O O . PRO A 1 83 ? -10.212 9.732 8.030 1.00 94.19 83 PRO A O 1
ATOM 671 N N . SER A 1 84 ? -9.810 8.075 9.500 1.00 93.62 84 SER A N 1
ATOM 672 C CA . SER A 1 84 ? -8.380 7.950 9.201 1.00 93.62 84 SER A CA 1
ATOM 673 C C . SER A 1 84 ? -8.136 7.422 7.788 1.00 93.62 84 SER A C 1
ATOM 675 O O . SER A 1 84 ? -7.330 8.003 7.061 1.00 93.62 84 SER A O 1
ATOM 677 N N . TYR A 1 85 ? -8.911 6.433 7.325 1.00 94.31 85 TYR A N 1
ATOM 678 C CA . TYR A 1 85 ? -8.843 5.979 5.933 1.00 94.31 85 TYR A CA 1
ATOM 679 C C . TYR A 1 85 ? -9.254 7.072 4.948 1.00 94.31 85 TYR A C 1
ATOM 681 O O . TYR A 1 85 ? -8.560 7.280 3.959 1.00 94.31 85 TYR A O 1
ATOM 689 N N . LYS A 1 86 ? -10.345 7.809 5.212 1.00 94.06 86 LYS A N 1
ATOM 690 C CA . LYS A 1 86 ? -10.796 8.904 4.331 1.00 94.06 86 LYS A CA 1
ATOM 691 C C . LYS A 1 86 ? -9.697 9.960 4.160 1.00 94.06 86 LYS A C 1
ATOM 693 O O . LYS A 1 86 ? -9.411 10.366 3.035 1.00 94.06 86 LYS A O 1
ATOM 698 N N . LYS A 1 87 ? -9.027 10.356 5.248 1.00 92.81 87 LYS A N 1
ATOM 699 C CA . LYS A 1 87 ? -7.887 11.290 5.203 1.00 92.81 87 LYS A CA 1
ATOM 700 C C . LYS A 1 87 ? -6.700 10.720 4.422 1.00 92.81 87 LYS A C 1
ATOM 702 O O . LYS A 1 87 ? -6.165 11.401 3.549 1.00 92.81 87 LYS A O 1
ATOM 707 N N . ALA A 1 88 ? -6.319 9.475 4.700 1.00 91.75 88 ALA A N 1
ATOM 708 C CA . ALA A 1 88 ? -5.218 8.802 4.017 1.00 91.75 88 ALA A CA 1
ATOM 709 C C . ALA A 1 88 ? -5.489 8.617 2.511 1.00 91.75 88 ALA A C 1
ATOM 711 O O . ALA A 1 88 ? -4.604 8.833 1.688 1.00 91.75 88 ALA A O 1
ATOM 712 N N . ALA A 1 89 ? -6.729 8.300 2.135 1.00 91.62 89 ALA A N 1
ATOM 713 C CA . ALA A 1 89 ? -7.154 8.160 0.747 1.00 91.62 89 ALA A CA 1
ATOM 714 C C . ALA A 1 89 ? -7.104 9.496 -0.008 1.00 91.62 89 ALA A C 1
ATOM 716 O O . ALA A 1 89 ? -6.672 9.534 -1.159 1.00 91.62 89 ALA A O 1
ATOM 717 N N . ILE A 1 90 ? -7.498 10.601 0.638 1.00 91.38 90 ILE A N 1
ATOM 718 C CA . ILE A 1 90 ? -7.356 11.950 0.068 1.00 91.38 90 ILE A CA 1
ATOM 719 C C . ILE A 1 90 ? -5.879 12.269 -0.167 1.00 91.38 90 ILE A C 1
ATOM 721 O O . ILE A 1 90 ? -5.527 12.736 -1.249 1.00 91.38 90 ILE A O 1
ATOM 725 N N . PHE A 1 91 ? -5.013 11.983 0.809 1.00 89.75 91 PHE A N 1
ATOM 726 C CA . PHE A 1 91 ? -3.570 12.156 0.650 1.00 89.75 91 PHE A CA 1
ATOM 727 C C . PHE A 1 91 ? -3.033 11.342 -0.533 1.00 89.75 91 PHE A C 1
ATOM 729 O O . PHE A 1 91 ? -2.403 11.906 -1.422 1.00 89.75 91 PHE A O 1
ATOM 736 N N . ALA A 1 92 ? -3.339 10.043 -0.591 1.00 87.50 92 ALA A N 1
ATOM 737 C CA . ALA A 1 92 ? -2.872 9.155 -1.654 1.00 87.50 92 ALA A CA 1
ATOM 738 C C . ALA A 1 92 ? -3.356 9.601 -3.043 1.00 87.50 92 ALA A C 1
ATOM 740 O O . ALA A 1 92 ? -2.598 9.540 -4.006 1.00 87.50 92 ALA A O 1
ATOM 741 N N . LYS A 1 93 ? -4.596 10.096 -3.148 1.00 86.00 93 LYS A N 1
ATOM 742 C CA . LYS A 1 93 ? -5.160 10.626 -4.399 1.00 86.00 93 LYS A CA 1
ATOM 743 C C . LYS A 1 93 ? -4.472 11.911 -4.865 1.00 86.00 93 LYS A C 1
ATOM 745 O O . LYS A 1 93 ? -4.384 12.148 -6.064 1.00 86.00 93 LYS A O 1
ATOM 750 N N . ASN A 1 94 ? -4.012 12.730 -3.924 1.00 85.56 94 ASN A N 1
ATOM 751 C CA . ASN A 1 94 ? -3.332 13.994 -4.200 1.00 85.56 94 ASN A CA 1
ATOM 752 C C . ASN A 1 94 ? -1.808 13.846 -4.280 1.00 85.56 94 ASN A C 1
ATOM 754 O O . ASN A 1 94 ? -1.112 14.839 -4.492 1.00 85.56 94 ASN A O 1
ATOM 758 N N . LEU A 1 95 ? -1.282 12.633 -4.093 1.00 80.12 95 LEU A N 1
ATOM 759 C CA . LEU A 1 95 ? 0.137 12.370 -4.231 1.00 80.12 95 LEU A CA 1
ATOM 760 C C . LEU A 1 95 ? 0.525 12.608 -5.692 1.00 80.12 95 LEU A C 1
ATOM 762 O O . LEU A 1 95 ? 0.131 11.859 -6.588 1.00 80.12 95 LEU A O 1
ATOM 766 N N . VAL A 1 96 ? 1.302 13.662 -5.932 1.00 66.56 96 VAL A N 1
ATOM 767 C CA . VAL A 1 96 ? 1.901 13.915 -7.240 1.00 66.56 96 VAL A CA 1
ATOM 768 C C . VAL A 1 96 ? 3.010 12.885 -7.419 1.00 66.56 96 VAL A C 1
ATOM 770 O O . VAL A 1 96 ? 4.155 13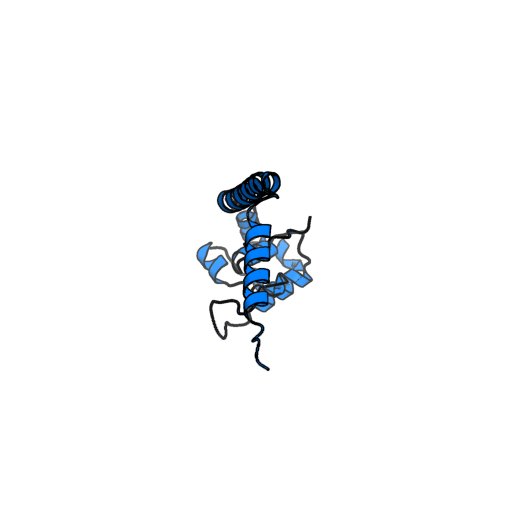.093 -7.024 1.00 66.56 96 VAL A O 1
ATOM 773 N N . CYS A 1 97 ? 2.650 11.724 -7.959 1.00 62.44 97 CYS A N 1
ATOM 774 C CA . CYS A 1 97 ? 3.620 10.779 -8.480 1.00 62.44 97 CYS A CA 1
ATOM 775 C C . CYS A 1 97 ? 4.273 11.444 -9.692 1.00 62.44 97 CYS A C 1
ATOM 777 O O . CYS A 1 97 ? 3.699 11.463 -10.780 1.00 62.44 97 CYS A O 1
ATOM 779 N N . VAL A 1 98 ? 5.449 12.038 -9.491 1.00 52.59 98 VAL A N 1
ATOM 780 C CA . VAL A 1 98 ? 6.297 12.476 -10.598 1.00 52.59 98 VAL A CA 1
ATOM 781 C C . VAL A 1 98 ? 6.878 11.210 -11.211 1.00 52.59 98 VAL A C 1
ATOM 783 O O . VAL A 1 98 ? 7.941 10.724 -10.830 1.00 52.59 98 VAL A O 1
ATOM 786 N N . ASN A 1 99 ? 6.119 10.637 -12.137 1.00 58.81 99 ASN A N 1
ATOM 787 C CA . ASN A 1 99 ? 6.548 9.506 -12.940 1.00 58.81 99 ASN A CA 1
ATOM 788 C C . ASN A 1 99 ? 7.564 9.941 -14.012 1.00 58.81 99 ASN A C 1
ATOM 790 O O . ASN A 1 99 ? 8.029 9.090 -14.757 1.00 58.81 99 ASN A O 1
ATOM 794 N N . ASP A 1 100 ? 7.947 11.225 -14.081 1.00 59.78 100 ASP A N 1
ATOM 795 C CA . ASP A 1 100 ? 8.808 11.779 -15.134 1.00 59.78 100 ASP A CA 1
ATOM 796 C C . ASP A 1 100 ? 10.099 10.990 -15.325 1.00 59.78 100 ASP A C 1
ATOM 798 O O . ASP A 1 100 ? 10.486 10.736 -16.456 1.00 59.78 100 ASP A O 1
ATOM 802 N N . VAL A 1 101 ? 10.759 10.545 -14.252 1.00 59.00 101 VAL A N 1
ATOM 803 C CA . VAL A 1 101 ? 12.017 9.786 -14.372 1.00 59.00 101 VAL A CA 1
ATOM 804 C C . VAL A 1 101 ? 11.779 8.393 -14.962 1.00 59.00 101 VAL A C 1
ATOM 806 O O . VAL A 1 101 ? 12.569 7.917 -15.775 1.00 59.00 101 VAL A O 1
ATOM 809 N N . ALA A 1 102 ? 10.680 7.733 -14.596 1.00 64.56 102 ALA A N 1
ATOM 810 C CA . ALA A 1 102 ? 10.339 6.418 -15.131 1.00 64.56 102 ALA A CA 1
ATOM 811 C C . ALA A 1 102 ? 9.746 6.514 -16.547 1.00 64.56 102 ALA A C 1
ATOM 813 O O . ALA A 1 102 ? 10.059 5.681 -17.396 1.00 64.56 102 ALA A O 1
ATOM 814 N N . GLU A 1 103 ? 8.962 7.548 -16.848 1.00 69.31 103 GLU A N 1
ATOM 815 C CA . GLU A 1 103 ? 8.494 7.860 -18.200 1.00 69.31 103 GLU A CA 1
ATOM 816 C C . GLU A 1 103 ? 9.659 8.240 -19.111 1.00 69.31 103 GLU A C 1
ATOM 818 O O . GLU A 1 103 ? 9.727 7.743 -20.234 1.00 69.31 103 GLU A O 1
ATOM 823 N N . GLN A 1 104 ? 10.627 9.011 -18.611 1.00 70.06 104 GLN A N 1
ATOM 824 C CA . GLN A 1 104 ? 11.862 9.347 -19.314 1.00 70.06 104 GLN A CA 1
ATOM 825 C C . GLN A 1 104 ? 12.731 8.109 -19.544 1.00 70.06 104 GLN A C 1
ATOM 827 O O . GLN A 1 104 ? 13.250 7.942 -20.642 1.00 70.06 104 GLN A O 1
ATOM 832 N N . ALA A 1 105 ? 12.854 7.202 -18.572 1.00 69.19 105 ALA A N 1
ATOM 833 C CA . ALA A 1 105 ? 13.576 5.944 -18.762 1.00 69.19 105 ALA A CA 1
ATOM 834 C C . ALA A 1 105 ? 12.886 5.036 -19.797 1.00 69.19 105 ALA A C 1
ATOM 836 O O . ALA A 1 105 ? 13.548 4.450 -20.652 1.00 69.19 105 ALA A O 1
ATOM 837 N N . VAL A 1 106 ? 11.552 4.944 -19.770 1.00 71.94 106 VAL A N 1
ATOM 838 C CA . VAL A 1 106 ? 10.779 4.196 -20.775 1.00 71.94 106 VAL A CA 1
ATOM 839 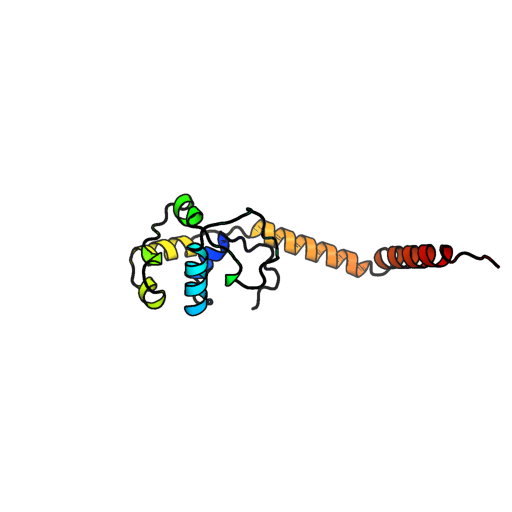C C . VAL A 1 106 ? 10.894 4.843 -22.156 1.00 71.94 106 VAL A C 1
ATOM 841 O O . VAL A 1 106 ? 11.017 4.116 -23.142 1.00 71.94 106 VAL A O 1
ATOM 844 N N . ALA A 1 107 ? 10.870 6.174 -22.245 1.00 77.44 107 ALA A N 1
ATOM 845 C CA . ALA A 1 107 ? 11.096 6.911 -23.485 1.00 77.44 107 ALA A CA 1
ATOM 846 C C . ALA A 1 107 ? 12.508 6.650 -24.023 1.00 77.44 107 ALA A C 1
ATOM 848 O O . ALA A 1 107 ? 12.639 6.222 -25.160 1.00 77.44 107 ALA A O 1
ATOM 849 N N . LEU A 1 108 ? 13.538 6.745 -23.179 1.00 79.50 108 LEU A N 1
ATOM 850 C CA . LEU A 1 108 ? 14.925 6.454 -23.544 1.00 79.50 108 LEU A CA 1
ATOM 851 C C . LEU A 1 108 ? 15.095 5.020 -24.066 1.00 79.50 108 LEU A C 1
ATOM 853 O O . LEU A 1 108 ? 15.745 4.809 -25.085 1.00 79.50 108 LEU A O 1
ATOM 857 N N . ILE A 1 109 ? 14.495 4.027 -23.401 1.00 79.12 109 ILE A N 1
ATOM 858 C CA . ILE A 1 109 ? 14.543 2.625 -23.844 1.00 79.12 109 ILE A CA 1
ATOM 859 C C . ILE A 1 109 ? 13.798 2.450 -25.173 1.00 79.12 109 ILE A C 1
ATOM 861 O O . ILE A 1 109 ? 14.263 1.712 -26.041 1.00 79.12 109 ILE A O 1
ATOM 865 N N . LYS A 1 110 ? 12.646 3.106 -25.358 1.00 77.50 110 LYS A N 1
ATOM 866 C CA . LYS A 1 110 ? 11.909 3.081 -26.631 1.00 77.50 110 LYS A CA 1
ATOM 867 C C . LYS A 1 110 ? 12.712 3.726 -27.755 1.00 77.50 110 LYS A C 1
ATOM 869 O O . LYS A 1 110 ? 12.807 3.124 -28.821 1.00 77.50 110 LYS A O 1
ATOM 874 N N . ASP A 1 111 ? 13.315 4.878 -27.500 1.00 80.75 111 ASP A N 1
ATOM 875 C CA . ASP A 1 111 ? 14.129 5.617 -28.458 1.00 80.75 111 ASP A CA 1
ATOM 876 C C . ASP A 1 111 ? 15.378 4.810 -28.823 1.00 80.75 111 ASP A C 1
ATOM 878 O O . ASP A 1 111 ? 15.619 4.556 -30.002 1.00 80.75 111 ASP A O 1
ATOM 882 N N . PHE A 1 112 ? 16.098 4.274 -27.837 1.00 76.75 112 PHE A N 1
ATOM 883 C CA . PHE A 1 112 ? 17.247 3.393 -28.054 1.00 76.75 112 PHE A CA 1
ATOM 884 C C . PHE A 1 112 ? 16.876 2.139 -28.859 1.00 76.75 112 PHE A C 1
ATOM 886 O O . PHE A 1 112 ? 17.561 1.781 -29.818 1.00 76.75 112 PHE A O 1
ATOM 893 N N . ASN A 1 113 ? 15.758 1.491 -28.525 1.00 74.19 113 ASN A N 1
ATOM 894 C CA . ASN A 1 113 ? 15.257 0.343 -29.282 1.00 74.19 113 ASN A CA 1
ATOM 895 C C . ASN A 1 113 ? 14.810 0.729 -30.699 1.00 74.19 113 ASN A C 1
ATOM 897 O O . ASN A 1 113 ? 14.911 -0.086 -31.608 1.00 74.19 113 ASN A O 1
ATOM 901 N N . SER A 1 114 ? 14.306 1.945 -30.914 1.00 72.38 114 SER A N 1
ATOM 902 C CA . SER A 1 114 ? 13.922 2.425 -32.247 1.00 72.38 114 SER A CA 1
ATOM 903 C C . SER A 1 114 ? 15.140 2.700 -33.134 1.00 72.38 114 SER A C 1
ATOM 905 O O . SER A 1 114 ? 15.119 2.366 -34.317 1.00 72.38 114 SER A O 1
ATOM 907 N N . VAL A 1 115 ? 16.224 3.216 -32.547 1.00 67.38 115 VAL A N 1
ATOM 908 C CA . VAL A 1 115 ? 17.503 3.451 -33.231 1.00 67.38 115 VAL A CA 1
ATOM 909 C C . VAL A 1 115 ? 18.186 2.122 -33.559 1.00 67.38 115 VAL A C 1
ATOM 911 O O . VAL A 1 115 ? 18.598 1.906 -34.694 1.00 67.38 115 VAL A O 1
ATOM 914 N N . THR A 1 116 ? 18.223 1.181 -32.613 1.00 61.59 116 THR A N 1
ATOM 915 C CA . THR A 1 116 ? 18.874 -0.129 -32.806 1.00 61.59 116 THR A CA 1
ATOM 916 C C . THR A 1 116 ? 18.076 -1.100 -33.679 1.00 61.59 116 THR A C 1
ATOM 918 O O . THR A 1 116 ? 18.678 -1.940 -34.340 1.00 61.59 116 THR A O 1
ATOM 921 N N . LYS A 1 117 ? 16.745 -0.969 -33.771 1.00 55.91 117 LYS A N 1
ATOM 922 C CA . LYS A 1 117 ? 15.929 -1.732 -34.739 1.00 55.91 117 LYS A CA 1
ATOM 923 C C . LYS A 1 117 ? 16.166 -1.318 -36.192 1.00 55.91 117 LYS A C 1
ATOM 925 O O . LYS A 1 117 ? 15.943 -2.128 -37.083 1.00 55.91 117 LYS A O 1
ATOM 930 N N . ASN A 1 118 ? 16.646 -0.098 -36.438 1.00 52.38 118 ASN A N 1
ATOM 931 C CA . ASN A 1 118 ? 17.133 0.301 -37.762 1.00 52.38 118 ASN A CA 1
ATOM 932 C C . ASN A 1 118 ? 18.552 -0.227 -38.050 1.00 52.38 118 ASN A C 1
ATOM 934 O O . ASN A 1 118 ? 18.975 -0.249 -39.202 1.00 52.38 118 ASN A O 1
ATOM 938 N N . GLU A 1 119 ? 19.266 -0.691 -37.021 1.00 45.84 119 GLU A N 1
ATOM 939 C CA . GLU A 1 119 ? 20.606 -1.281 -37.097 1.00 45.84 119 GLU A CA 1
ATOM 940 C C . GLU A 1 119 ? 20.589 -2.796 -36.834 1.00 45.84 119 GLU A C 1
ATOM 942 O O . GLU A 1 119 ? 21.580 -3.375 -36.378 1.00 45.84 119 GLU A O 1
ATOM 947 N N . GLU A 1 120 ? 19.493 -3.483 -37.178 1.00 46.00 120 GLU A N 1
ATOM 948 C CA . GLU A 1 120 ? 19.384 -4.954 -37.154 1.00 46.00 120 GLU A CA 1
ATOM 949 C C . GLU A 1 120 ? 20.320 -5.668 -38.163 1.00 46.00 120 GLU A C 1
ATOM 951 O O . GLU A 1 120 ? 20.094 -6.805 -38.570 1.00 46.00 120 GLU A O 1
ATOM 956 N N . GLN A 1 121 ? 21.435 -5.033 -38.531 1.00 48.66 121 GLN A N 1
ATOM 957 C CA . GLN A 1 121 ? 22.592 -5.648 -39.164 1.00 48.66 121 GLN A CA 1
ATOM 958 C C . GLN A 1 121 ? 23.909 -5.021 -38.674 1.00 48.66 121 GLN A C 1
ATOM 960 O O . GLN A 1 121 ? 24.614 -4.408 -39.464 1.00 48.66 121 GLN A O 1
ATOM 965 N N . SER A 1 122 ? 24.309 -5.186 -37.406 1.00 42.94 122 SER A N 1
ATOM 966 C CA . SER A 1 122 ? 25.761 -5.214 -37.115 1.00 42.94 122 SER A CA 1
ATOM 967 C C . SER A 1 122 ? 26.150 -5.814 -35.761 1.00 42.94 122 SER A C 1
ATOM 969 O O . SER A 1 122 ? 27.012 -6.687 -35.702 1.00 42.94 122 SER A O 1
ATOM 971 N N . SER A 1 123 ? 25.535 -5.407 -34.649 1.00 43.31 123 SER A N 1
ATOM 972 C CA . SER A 1 123 ? 26.181 -5.590 -33.335 1.00 43.31 123 SER A CA 1
ATOM 973 C C . SER A 1 123 ? 25.832 -6.898 -32.606 1.00 43.31 123 SER A C 1
ATOM 975 O O . SER A 1 123 ? 26.732 -7.564 -32.094 1.00 43.31 123 SER A O 1
ATOM 977 N N . VAL A 1 124 ? 24.570 -7.346 -32.608 1.00 43.91 124 VAL A N 1
ATOM 978 C CA . VAL A 1 124 ? 24.170 -8.586 -31.897 1.00 43.91 124 VAL A CA 1
ATOM 979 C C . VAL A 1 124 ? 24.639 -9.851 -32.632 1.00 43.91 124 VAL A C 1
ATOM 981 O O . VAL A 1 124 ? 25.071 -10.821 -32.005 1.00 43.91 124 VAL A O 1
ATOM 984 N N . THR A 1 125 ? 24.648 -9.833 -33.967 1.00 44.00 125 THR A N 1
ATOM 985 C CA . THR A 1 125 ? 25.158 -10.949 -34.784 1.00 44.00 125 THR A CA 1
ATOM 986 C C . THR A 1 125 ? 26.680 -11.082 -34.685 1.00 44.00 125 THR A C 1
ATOM 988 O O . THR A 1 125 ? 27.194 -12.196 -34.776 1.00 44.00 125 THR A O 1
ATOM 991 N N . SER A 1 126 ? 27.398 -9.974 -34.454 1.00 42.69 126 SER A N 1
ATOM 992 C CA . SER A 1 126 ? 28.857 -9.976 -34.287 1.00 42.69 126 SER A CA 1
ATOM 993 C C . SER A 1 126 ? 29.279 -10.689 -32.999 1.00 42.69 126 SER A C 1
ATOM 995 O O . SER A 1 126 ? 30.128 -11.577 -33.047 1.00 42.69 126 SER A O 1
ATOM 997 N N . CYS A 1 127 ? 28.601 -10.432 -31.871 1.00 42.69 127 CYS A N 1
ATOM 998 C CA . CYS A 1 127 ? 28.862 -11.168 -30.628 1.00 42.69 127 CYS A CA 1
ATOM 999 C C . CYS A 1 127 ? 28.536 -12.662 -30.755 1.00 42.69 127 CYS A C 1
ATOM 1001 O O . CYS A 1 127 ? 29.301 -13.492 -30.273 1.00 42.69 127 CYS A O 1
ATOM 1003 N N . ARG A 1 128 ? 27.450 -13.031 -31.450 1.00 49.91 128 ARG A N 1
ATOM 1004 C CA . ARG A 1 128 ? 27.086 -14.446 -31.641 1.00 49.91 128 ARG A CA 1
ATOM 1005 C C . ARG A 1 128 ? 28.102 -15.196 -32.513 1.00 49.91 128 ARG A C 1
ATOM 1007 O O . ARG A 1 128 ? 28.466 -16.315 -32.171 1.00 49.91 128 ARG A O 1
ATOM 1014 N N . LYS A 1 129 ? 28.607 -14.562 -33.579 1.00 53.66 129 LYS A N 1
ATOM 1015 C CA . LYS A 1 129 ? 29.662 -15.130 -34.439 1.00 53.66 129 LYS A CA 1
ATOM 1016 C C . LYS A 1 129 ? 31.011 -15.226 -33.726 1.00 53.66 129 LYS A C 1
ATOM 1018 O O . LYS A 1 129 ? 31.654 -16.262 -33.818 1.00 53.66 129 LYS A O 1
ATOM 1023 N N . ALA A 1 130 ? 31.396 -14.212 -32.949 1.00 53.34 130 ALA A N 1
ATOM 1024 C CA . ALA A 1 130 ? 32.616 -14.265 -32.141 1.00 53.34 130 ALA A CA 1
ATOM 1025 C C . ALA A 1 130 ? 32.563 -15.395 -31.094 1.00 53.34 130 ALA A C 1
ATOM 1027 O O . ALA A 1 130 ? 33.573 -16.038 -30.816 1.00 53.34 130 ALA A O 1
ATOM 1028 N N . GLN A 1 131 ? 31.378 -15.680 -30.547 1.00 52.41 131 GLN A N 1
ATOM 1029 C CA . GLN A 1 131 ? 31.174 -16.752 -29.572 1.00 52.41 131 GLN A CA 1
ATOM 1030 C C . GLN A 1 131 ? 31.156 -18.151 -30.218 1.00 52.41 131 GLN A C 1
ATOM 1032 O O . GLN A 1 131 ? 31.667 -19.096 -29.621 1.00 52.41 131 GLN A O 1
ATOM 1037 N N . GLU A 1 132 ? 30.631 -18.282 -31.443 1.00 58.53 132 GLU A N 1
ATOM 1038 C CA . GLU A 1 132 ? 30.689 -19.519 -32.243 1.00 58.53 132 GLU A CA 1
ATOM 1039 C C . GLU A 1 132 ? 32.126 -19.814 -32.735 1.00 58.53 132 GLU A C 1
ATOM 1041 O O . GLU A 1 132 ? 32.569 -20.962 -32.679 1.00 58.53 132 GLU A O 1
ATOM 1046 N N . GLU A 1 133 ? 32.904 -18.794 -33.122 1.00 55.75 133 GLU A N 1
ATOM 1047 C CA . GLU A 1 133 ? 34.317 -18.946 -33.515 1.00 55.75 133 GLU A CA 1
ATOM 1048 C C . GLU A 1 133 ? 35.230 -19.299 -32.326 1.00 55.75 133 GLU A C 1
ATOM 1050 O O . GLU A 1 133 ? 36.107 -20.153 -32.454 1.00 55.75 133 GLU A O 1
ATOM 1055 N N . LEU A 1 134 ? 34.986 -18.734 -31.137 1.00 52.44 134 LEU A N 1
ATOM 1056 C CA . LEU A 1 134 ? 35.711 -19.096 -29.909 1.00 52.44 134 LEU A CA 1
ATOM 1057 C C . LEU A 1 134 ? 35.433 -20.538 -29.449 1.00 52.44 134 LEU A C 1
ATOM 1059 O O . LEU A 1 134 ? 36.325 -21.176 -28.890 1.00 52.44 134 LEU A O 1
ATOM 1063 N N . GLN A 1 135 ? 34.235 -21.073 -29.708 1.00 55.06 135 GLN A N 1
ATOM 1064 C CA . GLN A 1 135 ? 33.893 -22.470 -29.405 1.00 55.06 135 GLN A CA 1
ATOM 1065 C C . GLN A 1 135 ? 34.446 -23.455 -30.447 1.00 55.06 135 GLN A C 1
ATOM 1067 O O . GLN A 1 135 ? 34.829 -24.568 -30.087 1.00 55.06 135 GLN A O 1
ATOM 1072 N N . ALA A 1 136 ? 34.560 -23.048 -31.715 1.00 55.12 136 ALA A N 1
ATOM 1073 C CA . ALA A 1 136 ? 35.148 -23.873 -32.775 1.00 55.12 136 ALA A CA 1
ATOM 1074 C C . ALA A 1 136 ? 36.675 -24.047 -32.638 1.00 55.12 136 ALA A C 1
ATOM 1076 O O . ALA A 1 136 ? 37.214 -25.076 -33.040 1.00 55.12 136 ALA A O 1
ATOM 1077 N N . VAL A 1 137 ? 37.374 -23.079 -32.033 1.00 57.06 137 VAL A N 1
ATOM 1078 C CA . VAL A 1 137 ? 38.832 -23.132 -31.793 1.00 57.06 137 VAL A CA 1
ATOM 1079 C C . VAL A 1 137 ? 39.200 -23.979 -30.558 1.00 57.06 137 VAL A C 1
ATOM 1081 O O . VAL A 1 137 ? 40.354 -24.370 -30.401 1.00 57.06 137 VAL A O 1
ATOM 1084 N N . GLN A 1 138 ? 38.233 -24.320 -29.696 1.00 49.91 138 GLN A N 1
ATOM 1085 C CA . GLN A 1 138 ? 38.464 -25.071 -28.451 1.00 49.91 138 GLN A CA 1
ATOM 1086 C C . GLN A 1 138 ? 38.272 -26.594 -28.554 1.00 49.91 138 GLN A C 1
ATOM 1088 O O . GLN A 1 138 ? 38.417 -27.277 -27.541 1.00 49.91 138 GLN A O 1
ATOM 1093 N N . LEU A 1 139 ? 38.003 -27.159 -29.736 1.00 46.00 139 LEU A N 1
ATOM 1094 C CA . LEU A 1 139 ? 38.126 -28.607 -29.941 1.00 46.00 139 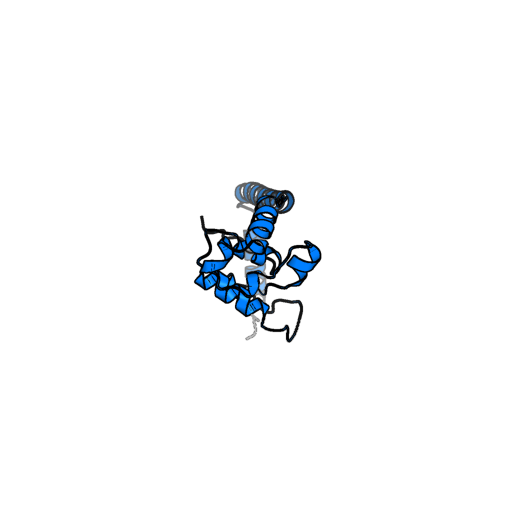LEU A CA 1
ATOM 1095 C C . LEU A 1 139 ? 39.617 -28.959 -30.074 1.00 46.00 139 LEU A C 1
ATOM 1097 O O . LEU A 1 139 ? 40.241 -28.570 -31.065 1.00 46.00 139 LEU A O 1
ATOM 1101 N N . PRO A 1 140 ? 40.222 -29.676 -29.106 1.00 46.75 140 PRO A N 1
ATOM 1102 C CA . PRO A 1 140 ? 41.602 -30.081 -29.244 1.00 46.75 140 PRO A CA 1
ATOM 1103 C C . PRO A 1 140 ? 41.673 -31.148 -30.334 1.00 46.75 140 PRO A C 1
ATOM 1105 O O . PRO A 1 140 ? 41.214 -32.275 -30.162 1.00 46.75 140 PRO A O 1
ATOM 1108 N N . ASN A 1 141 ? 42.301 -30.783 -31.451 1.00 54.50 141 ASN A N 1
ATOM 1109 C CA . ASN A 1 141 ? 43.039 -31.742 -32.252 1.00 54.50 141 ASN A CA 1
ATOM 1110 C C . ASN A 1 141 ? 44.031 -32.430 -31.322 1.00 54.50 141 ASN A C 1
ATOM 1112 O O . ASN A 1 141 ? 45.006 -31.805 -30.897 1.00 54.50 141 ASN A O 1
ATOM 1116 N N . SER A 1 142 ? 43.808 -33.699 -31.014 1.00 37.09 142 SER A N 1
ATOM 1117 C CA . SER A 1 142 ? 44.907 -34.613 -30.743 1.00 37.09 142 SER A CA 1
ATOM 1118 C C . SER A 1 142 ? 44.468 -36.074 -30.867 1.00 37.09 142 SER A C 1
ATOM 1120 O O . SER A 1 142 ? 43.274 -36.354 -30.773 1.00 37.09 142 SER A O 1
ATOM 1122 N N . PRO A 1 143 ? 45.440 -36.940 -31.192 1.00 49.91 143 PRO A N 1
ATOM 1123 C CA . PRO A 1 143 ? 45.335 -38.035 -32.159 1.00 49.91 143 PRO A CA 1
ATOM 1124 C C . PRO A 1 143 ? 44.795 -39.358 -31.610 1.00 49.91 143 PRO A C 1
ATOM 1126 O O . PRO A 1 143 ? 44.799 -39.549 -30.373 1.00 49.91 143 PRO A O 1
#